Protein AF-X1ARW3-F1 (afdb_monomer_lite)

Structure (mmCIF, N/CA/C/O backbone):
data_AF-X1ARW3-F1
#
_entry.id   AF-X1ARW3-F1
#
loop_
_atom_site.group_PDB
_atom_site.id
_atom_site.type_symbol
_atom_site.label_atom_id
_atom_site.label_alt_id
_atom_site.label_comp_id
_atom_site.label_asym_id
_atom_site.label_entity_id
_atom_site.label_seq_id
_atom_site.pdbx_PDB_ins_code
_atom_site.Cartn_x
_atom_site.Cartn_y
_atom_site.Cartn_z
_atom_site.occupancy
_atom_site.B_iso_or_equiv
_atom_site.auth_seq_id
_atom_site.auth_comp_id
_atom_site.auth_asym_id
_atom_site.auth_atom_id
_atom_site.pdbx_PDB_model_num
ATOM 1 N N . CYS A 1 1 ? 15.462 -4.676 -9.695 1.00 72.56 1 CYS A N 1
ATOM 2 C CA . CYS A 1 1 ? 16.319 -3.676 -9.027 1.00 72.56 1 CYS A CA 1
ATOM 3 C C . CYS A 1 1 ? 17.429 -4.370 -8.228 1.00 72.56 1 CYS A C 1
ATOM 5 O O . CYS A 1 1 ? 17.716 -3.982 -7.097 1.00 72.56 1 CYS A O 1
ATOM 7 N N . ASP A 1 2 ? 18.050 -5.413 -8.764 1.00 80.25 2 ASP A N 1
ATOM 8 C CA . ASP A 1 2 ? 19.242 -6.041 -8.177 1.00 80.25 2 ASP A CA 1
ATOM 9 C C . ASP A 1 2 ? 20.486 -5.806 -9.050 1.00 80.25 2 ASP A C 1
ATOM 11 O O . ASP A 1 2 ? 21.575 -6.283 -8.723 1.00 80.25 2 ASP A O 1
ATOM 15 N N . GLY A 1 3 ? 20.342 -5.009 -10.115 1.00 77.00 3 GLY A N 1
ATOM 16 C CA . GLY A 1 3 ? 21.381 -4.738 -11.095 1.00 77.00 3 GLY A CA 1
ATOM 17 C C . GLY A 1 3 ? 21.660 -5.928 -12.007 1.00 77.00 3 GLY A C 1
ATOM 18 O O . GLY A 1 3 ? 22.722 -5.953 -12.633 1.00 77.00 3 GLY A O 1
ATOM 19 N N . ILE A 1 4 ? 20.761 -6.918 -12.052 1.00 80.56 4 ILE A N 1
ATOM 20 C CA . ILE A 1 4 ? 20.894 -8.126 -12.859 1.00 80.56 4 ILE A CA 1
ATOM 21 C C . ILE A 1 4 ? 19.764 -8.160 -13.889 1.00 80.56 4 ILE A C 1
ATOM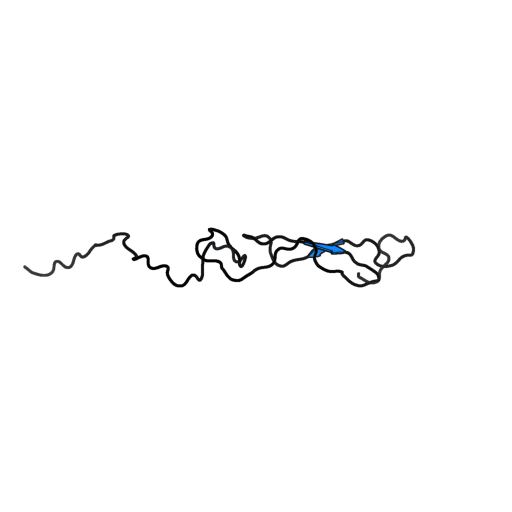 23 O O . ILE A 1 4 ? 18.586 -8.026 -13.569 1.00 80.56 4 ILE A O 1
ATOM 27 N N . ASP A 1 5 ? 20.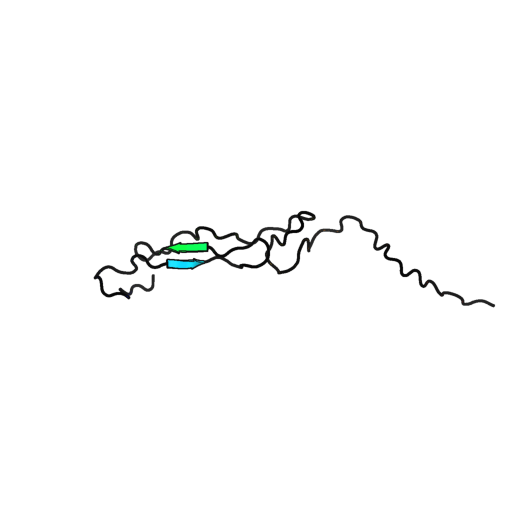154 -8.379 -15.140 1.00 77.06 5 ASP A N 1
ATOM 28 C CA . ASP A 1 5 ? 19.263 -8.794 -16.218 1.00 77.06 5 ASP A CA 1
ATOM 29 C C . ASP A 1 5 ? 18.803 -10.237 -15.936 1.00 77.06 5 ASP A C 1
ATOM 31 O O . ASP A 1 5 ? 19.502 -11.216 -16.229 1.00 77.06 5 ASP A O 1
ATOM 35 N N . ASN A 1 6 ? 17.681 -10.362 -15.227 1.00 77.25 6 ASN A N 1
ATOM 36 C CA . ASN A 1 6 ? 17.183 -11.643 -14.731 1.00 77.25 6 ASN A CA 1
ATOM 37 C C . ASN A 1 6 ? 16.453 -12.456 -15.815 1.00 77.25 6 ASN A C 1
ATOM 39 O O . ASN A 1 6 ? 16.241 -13.657 -15.618 1.00 77.25 6 ASN A O 1
ATOM 43 N N . ASP A 1 7 ? 16.099 -11.847 -16.949 1.00 78.81 7 ASP A N 1
ATOM 44 C CA . ASP A 1 7 ? 15.432 -12.515 -18.072 1.00 78.81 7 ASP A CA 1
ATOM 45 C C . ASP A 1 7 ? 16.265 -12.560 -19.374 1.00 78.81 7 ASP A C 1
ATOM 47 O O . ASP A 1 7 ? 15.883 -13.241 -20.332 1.00 78.81 7 ASP A O 1
ATOM 51 N N . CYS A 1 8 ? 17.480 -12.006 -19.332 1.00 81.25 8 CYS A N 1
ATOM 52 C CA . CYS A 1 8 ? 18.511 -12.013 -20.369 1.00 81.25 8 CYS A CA 1
ATOM 53 C C . CYS A 1 8 ? 18.097 -11.302 -21.669 1.00 81.25 8 CYS A C 1
ATOM 55 O O . CYS A 1 8 ? 18.520 -11.727 -22.756 1.00 81.25 8 CYS A O 1
ATOM 57 N N . ASP A 1 9 ? 17.272 -10.258 -21.588 1.00 83.75 9 ASP A N 1
ATOM 58 C CA . ASP A 1 9 ? 16.806 -9.496 -22.750 1.00 83.75 9 ASP A CA 1
ATOM 59 C C . ASP A 1 9 ? 17.758 -8.348 -23.167 1.00 83.75 9 ASP A C 1
ATOM 61 O O . ASP A 1 9 ? 17.627 -7.776 -24.259 1.00 83.75 9 ASP A O 1
ATOM 65 N N . GLY A 1 10 ? 18.796 -8.091 -22.361 1.00 80.19 10 GLY A N 1
ATOM 66 C CA . GLY A 1 10 ? 19.824 -7.079 -22.587 1.00 80.19 10 GLY A CA 1
ATOM 67 C C . GLY A 1 10 ? 19.495 -5.703 -22.009 1.00 80.19 10 GLY A C 1
ATOM 68 O O . GLY A 1 10 ? 20.304 -4.777 -22.162 1.00 80.19 10 GLY A O 1
ATOM 69 N N . LEU A 1 11 ? 18.346 -5.551 -21.359 1.00 75.19 11 LEU A N 1
ATOM 70 C CA . LEU A 1 11 ? 18.048 -4.456 -20.454 1.00 75.19 11 LEU A CA 1
ATOM 71 C C . LEU A 1 11 ? 18.435 -4.890 -19.026 1.00 75.19 11 LEU A C 1
ATOM 73 O O . LEU A 1 11 ? 18.819 -6.027 -18.778 1.00 75.19 11 LEU A O 1
ATOM 77 N N . THR A 1 12 ? 18.529 -3.948 -18.091 1.00 78.81 12 THR A N 1
ATOM 78 C CA . THR A 1 12 ? 18.736 -4.311 -16.683 1.00 78.81 12 THR A CA 1
ATOM 79 C C . THR A 1 12 ? 17.647 -3.694 -15.836 1.00 78.81 12 THR A C 1
ATOM 81 O O . THR A 1 12 ? 17.449 -2.474 -15.866 1.00 78.81 12 THR A O 1
ATOM 84 N N . ASP A 1 13 ? 17.048 -4.534 -14.995 1.00 71.00 13 ASP A N 1
ATOM 85 C CA . ASP A 1 13 ? 16.038 -4.154 -14.022 1.00 71.00 13 ASP A CA 1
ATOM 86 C C . ASP A 1 13 ? 14.729 -3.588 -14.627 1.00 71.00 13 ASP A C 1
ATOM 88 O O . ASP A 1 13 ? 14.018 -2.815 -13.980 1.00 71.00 13 ASP A O 1
ATOM 92 N N . GLU A 1 14 ? 14.411 -3.978 -15.857 1.00 70.56 14 GLU A N 1
ATOM 93 C CA . GLU A 1 14 ? 13.181 -3.701 -16.605 1.00 70.56 14 GLU A CA 1
ATOM 94 C C . GLU A 1 14 ? 11.980 -4.480 -16.069 1.00 70.56 14 GLU A C 1
ATOM 96 O O . GLU A 1 14 ? 12.099 -5.620 -15.630 1.00 70.56 14 GLU A O 1
ATOM 101 N N . ASP A 1 15 ? 10.811 -3.826 -16.072 1.00 74.31 15 ASP A N 1
ATOM 102 C CA . ASP A 1 15 ? 9.491 -4.404 -15.776 1.00 74.31 15 ASP A CA 1
ATOM 103 C C . ASP A 1 15 ? 9.395 -5.256 -14.492 1.00 74.31 15 ASP A C 1
ATOM 105 O O . ASP A 1 15 ? 8.433 -5.996 -14.272 1.00 74.31 15 ASP A O 1
ATOM 109 N N . LEU A 1 16 ? 10.358 -5.100 -13.582 1.00 86.50 16 LEU A N 1
ATOM 110 C CA . LEU A 1 16 ? 10.351 -5.737 -12.280 1.00 86.50 16 LEU A CA 1
ATOM 111 C C . LEU A 1 16 ? 9.275 -5.096 -11.422 1.00 86.50 16 LEU A C 1
ATOM 113 O O . LEU A 1 16 ? 9.247 -3.884 -11.206 1.00 86.50 16 LEU A O 1
ATOM 117 N N . VAL A 1 17 ? 8.410 -5.945 -10.891 1.00 89.50 17 VAL A N 1
ATOM 118 C CA . VAL A 1 17 ? 7.300 -5.559 -10.035 1.00 89.50 17 VAL A CA 1
ATOM 119 C C . VAL A 1 17 ? 7.447 -6.279 -8.706 1.00 89.50 17 VAL A C 1
ATOM 121 O O . VAL A 1 17 ? 7.681 -7.487 -8.674 1.00 89.50 17 VAL A O 1
ATOM 124 N N . GLN A 1 18 ? 7.292 -5.552 -7.603 1.00 90.56 18 GLN A N 1
ATOM 125 C CA . GLN A 1 18 ? 7.252 -6.160 -6.277 1.00 90.56 18 GLN A CA 1
ATOM 126 C C . GLN A 1 18 ? 6.137 -5.585 -5.408 1.00 90.56 18 GLN A C 1
ATOM 128 O O . GLN A 1 18 ? 5.694 -4.448 -5.595 1.00 90.56 18 GLN A O 1
ATOM 133 N N . GLN A 1 19 ? 5.722 -6.382 -4.425 1.00 94.25 19 GLN A N 1
ATOM 134 C CA . GLN A 1 19 ? 4.833 -5.937 -3.362 1.00 94.25 19 GLN A CA 1
ATOM 135 C C . GLN A 1 19 ? 5.537 -4.901 -2.478 1.00 94.25 19 GLN A C 1
ATOM 137 O O . GLN A 1 19 ? 6.743 -4.983 -2.229 1.00 94.25 19 GLN A O 1
ATOM 142 N N . CYS A 1 20 ? 4.769 -3.942 -1.982 1.00 95.94 20 CYS A N 1
ATOM 143 C CA . CYS A 1 20 ? 5.213 -2.937 -1.025 1.00 95.94 20 CYS A CA 1
ATOM 144 C C . CYS A 1 20 ? 4.063 -2.564 -0.076 1.00 95.94 20 CYS A C 1
ATOM 146 O O . CYS A 1 20 ? 2.921 -2.969 -0.291 1.00 95.94 20 CYS A O 1
ATOM 148 N N . GLY A 1 21 ? 4.374 -1.803 0.970 1.00 94.81 21 GLY A N 1
ATOM 149 C CA . GLY A 1 21 ? 3.450 -1.443 2.048 1.00 94.81 21 GLY A CA 1
ATOM 150 C C . GLY A 1 21 ? 3.722 -2.207 3.344 1.00 94.81 21 GLY A C 1
ATOM 151 O O . GLY A 1 21 ? 4.497 -3.168 3.348 1.00 94.81 21 GLY A O 1
ATOM 152 N N . LEU A 1 22 ? 3.140 -1.742 4.451 1.00 94.81 22 LEU A N 1
ATOM 153 C CA . LEU A 1 22 ? 3.465 -2.246 5.792 1.00 94.81 22 LEU A CA 1
ATOM 154 C C . LEU A 1 22 ? 2.602 -3.425 6.259 1.00 94.81 22 LEU A C 1
ATOM 156 O O . LEU A 1 22 ? 3.124 -4.319 6.924 1.00 94.81 22 LEU A O 1
ATOM 160 N N . SER A 1 23 ? 1.308 -3.433 5.933 1.00 95.69 23 SER A N 1
ATOM 161 C CA . SER A 1 23 ? 0.341 -4.411 6.446 1.00 95.69 23 SER A CA 1
ATOM 162 C C . SER A 1 23 ? -0.837 -4.598 5.483 1.00 95.69 23 SER A C 1
ATOM 164 O O . SER A 1 23 ? -1.113 -3.734 4.652 1.00 95.69 23 SER A O 1
ATOM 166 N N . ASP A 1 24 ? -1.541 -5.718 5.615 1.00 96.25 24 ASP A N 1
ATOM 167 C CA . ASP A 1 24 ? -2.844 -6.012 5.002 1.00 96.25 24 ASP A CA 1
ATOM 168 C C . ASP A 1 24 ? -3.948 -6.246 6.053 1.00 96.25 24 ASP A C 1
ATOM 170 O O . ASP A 1 24 ? -4.998 -6.822 5.763 1.00 96.25 24 ASP A O 1
ATOM 174 N N . VAL A 1 25 ? -3.690 -5.820 7.292 1.00 97.00 25 VAL A N 1
ATOM 175 C CA . VAL A 1 25 ? -4.618 -5.897 8.424 1.00 97.00 25 VAL A CA 1
ATOM 176 C C . VAL A 1 25 ? -5.503 -4.650 8.467 1.00 97.00 25 VAL A C 1
ATOM 178 O O . VAL A 1 25 ? -5.048 -3.552 8.154 1.00 97.00 25 VAL A O 1
ATOM 181 N N . GLY A 1 26 ? -6.765 -4.813 8.873 1.00 96.00 26 GLY A N 1
ATOM 182 C CA . GLY A 1 26 ? -7.673 -3.685 9.079 1.00 96.00 26 GLY A CA 1
ATOM 183 C C . GLY A 1 26 ? -7.967 -2.924 7.786 1.00 96.00 26 GLY A C 1
ATOM 184 O O . GLY A 1 26 ? -8.393 -3.512 6.787 1.00 96.00 26 GLY A O 1
ATOM 185 N N . ALA A 1 27 ? -7.754 -1.610 7.813 1.00 96.75 27 ALA A N 1
ATOM 186 C CA . ALA A 1 27 ? -7.863 -0.739 6.646 1.00 96.75 27 ALA A CA 1
ATOM 187 C C . ALA A 1 27 ? -6.665 -0.836 5.687 1.00 96.75 27 ALA A C 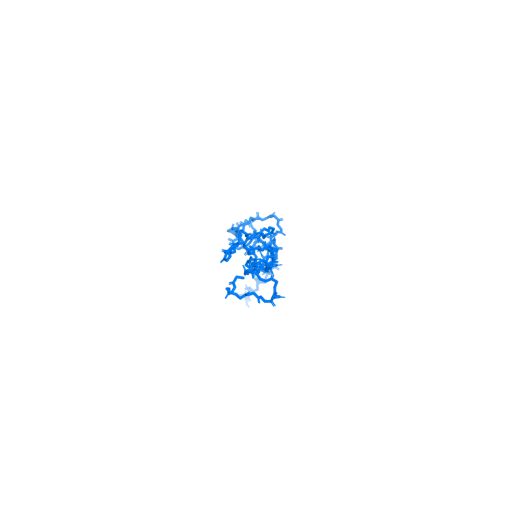1
ATOM 189 O O . ALA A 1 27 ? -6.771 -0.389 4.540 1.00 96.75 27 ALA A O 1
ATOM 190 N N . CYS A 1 28 ? -5.531 -1.385 6.133 1.00 98.00 28 CYS A N 1
ATOM 191 C CA . CYS A 1 28 ? -4.304 -1.396 5.352 1.00 98.00 28 CYS A CA 1
ATOM 192 C C . CYS A 1 28 ? -4.342 -2.400 4.211 1.00 98.00 28 CYS A C 1
ATOM 194 O O . CYS A 1 28 ? -5.002 -3.438 4.259 1.00 98.00 28 CYS A O 1
ATOM 196 N N . GLN A 1 29 ? -3.597 -2.076 3.160 1.00 97.62 29 GLN A N 1
ATOM 197 C CA . GLN A 1 29 ? -3.478 -2.904 1.972 1.00 97.62 29 GLN A CA 1
ATOM 198 C C . GLN A 1 29 ? -2.076 -2.772 1.405 1.00 97.62 29 GLN A C 1
ATOM 200 O O . GLN A 1 29 ? -1.514 -1.676 1.354 1.00 97.62 29 GLN A O 1
ATOM 205 N N . PHE A 1 30 ? -1.537 -3.883 0.910 1.00 97.69 30 PHE A N 1
ATOM 206 C CA . PHE A 1 30 ? -0.309 -3.838 0.138 1.00 97.69 30 PHE A CA 1
ATOM 207 C C . PHE A 1 30 ? -0.527 -3.167 -1.215 1.00 97.69 30 PHE A C 1
ATOM 209 O O . PHE A 1 30 ? -1.538 -3.364 -1.890 1.00 97.69 30 PHE A O 1
ATOM 216 N N . GLY A 1 31 ? 0.485 -2.417 -1.626 1.00 96.88 31 GLY A N 1
ATOM 217 C CA . GLY A 1 31 ? 0.598 -1.854 -2.954 1.00 96.88 31 GLY A CA 1
ATOM 218 C C . GLY A 1 31 ? 1.595 -2.614 -3.813 1.00 96.88 31 GLY A C 1
ATOM 219 O O . GLY A 1 31 ? 2.102 -3.689 -3.480 1.00 96.88 31 GLY A O 1
ATOM 220 N N . THR A 1 32 ? 1.890 -2.017 -4.955 1.00 95.69 32 THR A N 1
ATOM 221 C CA . THR A 1 32 ? 2.847 -2.518 -5.929 1.00 95.69 32 THR A CA 1
ATOM 222 C C . THR A 1 32 ? 3.775 -1.392 -6.358 1.00 95.69 32 THR A C 1
ATOM 224 O O . THR A 1 32 ? 3.324 -0.277 -6.616 1.00 95.69 32 THR A O 1
ATOM 227 N N . GLN A 1 33 ? 5.066 -1.682 -6.461 1.00 94.81 33 GLN A N 1
ATOM 228 C CA . GLN A 1 33 ? 6.048 -0.757 -7.016 1.00 94.81 33 GLN A CA 1
ATOM 229 C C . GLN A 1 33 ? 6.780 -1.402 -8.185 1.00 94.81 33 GLN A C 1
ATOM 231 O O . GLN A 1 33 ? 7.064 -2.603 -8.177 1.00 94.81 33 GLN A O 1
ATOM 236 N N . THR A 1 34 ? 7.089 -0.578 -9.176 1.00 91.75 34 THR A N 1
ATOM 237 C CA . THR A 1 34 ? 7.808 -0.979 -10.385 1.00 91.75 34 THR A CA 1
ATOM 238 C C . THR A 1 34 ? 9.239 -0.473 -10.306 1.00 91.75 34 THR A C 1
ATOM 240 O O . THR A 1 34 ? 9.488 0.619 -9.790 1.00 91.75 34 THR A O 1
ATOM 243 N N . CYS A 1 35 ? 10.184 -1.274 -10.776 1.00 88.88 35 CYS A N 1
ATOM 244 C CA . CYS A 1 35 ? 11.562 -0.857 -10.947 1.00 88.88 35 CYS A CA 1
ATOM 245 C C . CYS A 1 35 ? 11.696 -0.147 -12.295 1.00 88.88 35 CYS A C 1
ATOM 247 O O . CYS A 1 35 ? 11.312 -0.696 -13.323 1.00 88.88 35 CYS A O 1
ATOM 249 N N . GLU A 1 36 ? 12.242 1.065 -12.294 1.00 83.62 36 GLU A N 1
ATOM 250 C CA . GLU A 1 36 ? 12.587 1.784 -13.517 1.00 83.62 36 GLU A CA 1
ATOM 251 C C . GLU A 1 36 ? 14.019 2.309 -13.387 1.00 83.62 36 GLU A C 1
ATOM 253 O O . GLU A 1 36 ? 14.362 2.984 -12.414 1.00 83.62 36 GLU A O 1
ATOM 258 N N . ALA A 1 37 ? 14.879 1.965 -14.351 1.00 81.50 37 ALA A N 1
ATOM 259 C CA . ALA A 1 37 ? 16.287 2.377 -14.387 1.00 81.50 37 ALA A CA 1
ATOM 260 C C . ALA A 1 37 ? 17.064 2.097 -13.077 1.00 81.50 37 ALA A C 1
ATOM 262 O O . ALA A 1 37 ? 17.862 2.922 -12.623 1.00 81.50 37 ALA A O 1
ATOM 263 N N . GLY A 1 38 ? 16.823 0.935 -12.458 1.00 82.25 38 GLY A N 1
ATOM 264 C CA . GLY A 1 38 ? 17.493 0.511 -11.223 1.00 82.25 38 GLY A CA 1
ATOM 265 C C . GLY A 1 38 ? 16.976 1.185 -9.945 1.00 82.25 38 GLY A C 1
ATOM 266 O O . GLY A 1 38 ? 17.594 1.049 -8.888 1.00 82.25 38 GLY A O 1
ATOM 267 N N . VAL A 1 39 ? 15.855 1.910 -10.014 1.00 85.88 39 VAL A N 1
ATOM 268 C CA . VAL A 1 39 ? 15.224 2.560 -8.860 1.00 85.88 39 VAL A CA 1
ATOM 269 C C . VAL A 1 39 ? 13.788 2.072 -8.713 1.00 85.88 39 VAL A C 1
ATOM 271 O O . VAL A 1 39 ? 13.017 2.063 -9.669 1.00 85.88 39 VAL A O 1
ATOM 274 N N . TRP A 1 40 ? 13.411 1.682 -7.496 1.00 89.81 40 TRP A N 1
ATOM 275 C CA . TRP A 1 40 ? 12.016 1.389 -7.183 1.00 89.81 40 TRP A CA 1
ATOM 276 C C . TRP A 1 40 ? 11.196 2.678 -7.175 1.00 89.81 40 TRP A C 1
ATOM 278 O O . TRP A 1 40 ? 11.536 3.638 -6.480 1.00 89.81 40 TRP A O 1
ATOM 288 N N . GLY A 1 41 ? 10.108 2.682 -7.940 1.00 91.75 41 GLY A N 1
ATOM 289 C CA . GLY A 1 41 ? 9.114 3.742 -7.925 1.00 91.75 41 GLY A CA 1
ATOM 290 C C . GLY A 1 41 ? 8.314 3.791 -6.621 1.00 91.75 41 GLY A C 1
ATOM 291 O O . GLY A 1 41 ? 8.564 3.058 -5.665 1.00 91.75 41 GLY A O 1
ATOM 292 N N . GLY A 1 42 ? 7.321 4.679 -6.591 1.00 93.88 42 GLY A N 1
ATOM 293 C CA . GLY A 1 42 ? 6.393 4.765 -5.465 1.00 93.88 42 GLY A CA 1
ATOM 294 C C . GLY A 1 42 ? 5.557 3.493 -5.304 1.00 93.88 42 GLY A C 1
ATOM 295 O O . GLY A 1 42 ? 5.272 2.798 -6.279 1.00 93.88 42 GLY A O 1
ATOM 296 N N . CYS A 1 43 ? 5.128 3.228 -4.071 1.00 96.44 43 CYS A N 1
ATOM 297 C CA . CYS A 1 43 ? 4.225 2.127 -3.772 1.00 96.44 43 CYS A CA 1
ATOM 298 C C . CYS A 1 43 ? 2.787 2.495 -4.152 1.00 96.44 43 CYS A C 1
ATOM 300 O O . CYS A 1 43 ? 2.105 3.231 -3.439 1.00 96.44 43 CYS A O 1
ATOM 302 N N . LEU A 1 44 ? 2.333 2.026 -5.310 1.00 96.81 44 LEU A N 1
ATOM 303 C CA . LEU A 1 44 ? 1.007 2.333 -5.829 1.00 96.81 44 LEU A CA 1
ATOM 304 C C . LEU A 1 44 ? -0.031 1.382 -5.240 1.00 96.81 44 LEU A C 1
ATOM 306 O O . LEU A 1 44 ? 0.131 0.166 -5.287 1.00 96.81 44 LEU A O 1
ATOM 310 N N . GLY A 1 45 ? -1.121 1.945 -4.723 1.00 96.31 45 GLY A N 1
ATOM 311 C CA . GLY A 1 45 ? -2.239 1.176 -4.172 1.00 96.31 45 GLY A CA 1
ATOM 312 C C . GLY A 1 45 ? -2.056 0.716 -2.727 1.00 96.31 45 GLY A C 1
ATOM 313 O O . GLY A 1 45 ? -2.976 0.102 -2.202 1.00 96.31 45 GLY A O 1
ATOM 314 N N . ALA A 1 46 ? -0.930 1.031 -2.078 1.00 97.69 46 ALA A N 1
ATOM 315 C CA . ALA A 1 46 ? -0.799 0.774 -0.650 1.00 97.69 46 ALA A CA 1
ATOM 316 C C . ALA A 1 46 ? -1.688 1.718 0.163 1.00 97.69 46 ALA A C 1
ATOM 318 O O . ALA A 1 46 ? -1.759 2.920 -0.117 1.00 97.69 46 ALA A O 1
ATOM 319 N N . VAL A 1 47 ? -2.327 1.159 1.186 1.00 97.62 47 VAL A N 1
ATOM 320 C CA . VAL A 1 47 ? -2.973 1.908 2.263 1.00 97.62 47 VAL A CA 1
ATOM 321 C C . VAL A 1 47 ? -2.132 1.677 3.505 1.00 97.62 47 VAL A C 1
ATOM 323 O O . VAL A 1 47 ? -2.031 0.550 3.985 1.00 97.62 47 VAL A O 1
ATOM 326 N N . GLU A 1 48 ? -1.476 2.739 3.960 1.00 96.31 48 GLU A N 1
ATOM 327 C CA . GLU A 1 48 ? -0.578 2.696 5.110 1.00 96.31 48 GLU A CA 1
ATOM 328 C C . GLU A 1 48 ? -1.337 2.940 6.419 1.00 96.31 48 GLU A C 1
ATOM 330 O O . GLU A 1 48 ? -2.345 3.653 6.402 1.00 96.31 48 GLU A O 1
ATOM 335 N N . PRO A 1 49 ? -0.819 2.425 7.548 1.00 96.94 49 PRO A N 1
ATOM 336 C CA . PRO A 1 49 ? -1.312 2.745 8.878 1.00 96.94 49 PRO A CA 1
ATOM 337 C C . PRO A 1 49 ? -1.442 4.249 9.114 1.00 96.94 49 PRO A C 1
ATOM 339 O O . PRO A 1 49 ? -0.538 5.032 8.802 1.00 96.94 49 PRO A O 1
ATOM 342 N N . THR A 1 50 ? -2.545 4.641 9.731 1.00 96.06 50 THR A N 1
ATOM 343 C CA . THR A 1 50 ? -2.809 6.004 10.196 1.00 96.06 50 THR A CA 1
ATOM 344 C C . THR A 1 50 ? -3.197 5.997 11.668 1.00 96.06 50 THR A C 1
ATOM 346 O O . THR A 1 50 ? -3.342 4.937 12.261 1.00 96.06 50 THR A O 1
ATOM 349 N N . ASP A 1 51 ? -3.322 7.170 12.288 1.00 95.44 51 ASP A N 1
ATOM 350 C CA . ASP A 1 51 ? -3.841 7.238 13.655 1.00 95.44 51 ASP A CA 1
ATOM 351 C C . ASP A 1 51 ? -5.292 6.729 13.703 1.00 95.44 51 ASP A C 1
ATOM 353 O O . ASP A 1 51 ? -6.077 6.988 12.786 1.00 95.44 51 ASP A O 1
ATOM 357 N N . GLU A 1 52 ? -5.655 6.061 14.799 1.00 95.88 52 GLU A N 1
ATOM 358 C CA . GLU A 1 52 ? -7.010 5.546 15.001 1.00 95.88 52 GLU A CA 1
ATOM 359 C C . GLU A 1 52 ? -8.083 6.632 14.901 1.00 95.88 52 GLU A C 1
ATOM 361 O O . GLU A 1 52 ? -7.970 7.716 15.492 1.00 95.88 52 GLU A O 1
ATOM 366 N N . ILE A 1 53 ? -9.169 6.317 14.185 1.00 94.56 53 ILE A N 1
ATOM 367 C CA . ILE A 1 53 ? -10.341 7.193 14.091 1.00 94.56 53 ILE A CA 1
ATOM 368 C C . ILE A 1 53 ? -11.458 6.567 14.912 1.00 94.56 53 ILE A C 1
ATOM 370 O O . ILE A 1 53 ? -12.282 5.801 14.437 1.00 94.56 53 ILE A O 1
ATOM 374 N N . CYS A 1 54 ? -11.521 6.984 16.166 1.00 93.75 54 CYS A N 1
ATOM 375 C CA . CYS A 1 54 ? -12.450 6.429 17.133 1.00 93.75 54 CYS A CA 1
ATOM 376 C C . CYS A 1 54 ? -13.926 6.487 16.719 1.00 93.75 54 CYS A C 1
ATOM 378 O O . CYS A 1 54 ? -14.512 7.568 16.581 1.00 93.75 54 CYS A O 1
ATOM 380 N N . GLY A 1 55 ? -14.558 5.317 16.706 1.00 93.00 55 GLY A N 1
ATOM 381 C CA . GLY A 1 55 ? -15.980 5.121 16.460 1.00 93.00 55 GLY A CA 1
ATOM 382 C C . GLY A 1 55 ? -16.337 5.021 14.980 1.00 93.00 55 GLY A C 1
ATOM 383 O O . G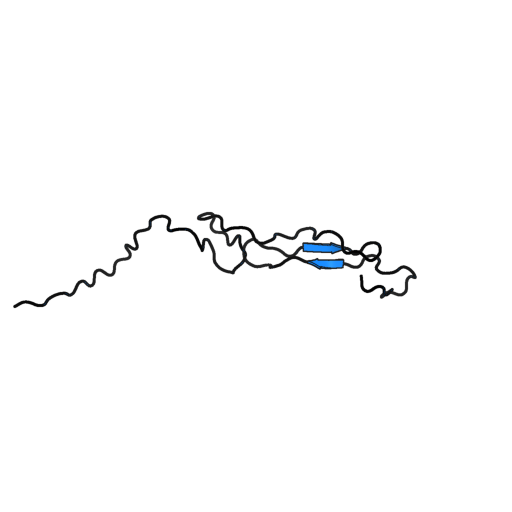LY A 1 55 ? -17.517 5.174 14.648 1.00 93.00 55 GLY A O 1
ATOM 384 N N . ASP A 1 56 ? -15.356 4.800 14.104 1.00 95.06 56 ASP A N 1
ATOM 385 C CA . ASP A 1 56 ? -15.604 4.493 12.697 1.00 95.06 56 ASP A CA 1
ATOM 386 C C . ASP A 1 56 ? -15.742 2.980 12.435 1.00 95.06 56 ASP A C 1
ATOM 388 O O . ASP A 1 56 ? -16.198 2.589 11.356 1.00 95.06 56 ASP A O 1
ATOM 392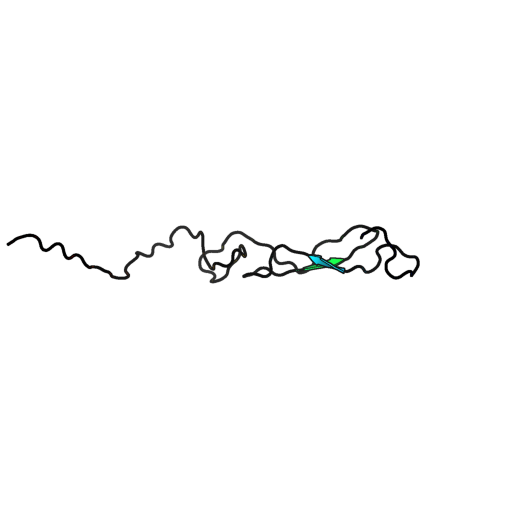 N N . GLY A 1 57 ? -15.445 2.138 13.436 1.00 94.50 57 GLY A N 1
ATOM 393 C CA . GLY A 1 57 ? -15.556 0.685 13.341 1.00 94.50 57 GLY A CA 1
ATOM 394 C C . GLY A 1 57 ? -14.464 0.043 12.489 1.00 94.50 57 GLY A C 1
ATOM 395 O O . GLY A 1 57 ? -14.657 -1.084 12.021 1.00 94.50 57 GLY A O 1
ATOM 396 N N . THR A 1 58 ? -13.358 0.750 12.259 1.00 96.31 58 THR A N 1
ATOM 397 C CA . THR A 1 58 ? -12.233 0.332 11.425 1.00 96.31 58 THR A CA 1
ATOM 398 C C . THR A 1 58 ? -10.942 0.307 12.252 1.00 96.31 58 THR A C 1
ATOM 400 O O . THR A 1 58 ? -10.796 1.034 13.222 1.00 96.31 58 THR A O 1
ATOM 403 N N . ASP A 1 59 ? -10.034 -0.601 11.898 1.00 97.38 59 ASP A N 1
ATOM 404 C CA . ASP A 1 59 ? -8.657 -0.654 12.405 1.00 97.38 59 ASP A CA 1
ATOM 405 C C . ASP A 1 59 ? -7.789 0.163 11.438 1.00 97.38 59 ASP A C 1
ATOM 407 O O . ASP A 1 59 ? -7.459 -0.300 10.337 1.00 97.38 59 ASP A O 1
ATOM 411 N N . ASN A 1 60 ? -7.536 1.420 11.788 1.00 97.12 60 ASN A N 1
ATOM 412 C CA . ASN A 1 60 ? -6.923 2.411 10.906 1.00 97.12 60 ASN A CA 1
ATOM 413 C C . ASN A 1 60 ? -5.403 2.442 11.020 1.00 97.12 60 ASN A C 1
ATOM 415 O O . ASN A 1 60 ? -4.728 2.885 10.084 1.00 97.12 60 ASN A O 1
ATOM 419 N N . ASN A 1 61 ? -4.868 1.980 12.145 1.00 96.94 61 ASN A N 1
ATOM 420 C CA . ASN A 1 61 ? -3.442 1.817 12.378 1.00 96.94 61 ASN A CA 1
ATOM 421 C C . ASN A 1 61 ? -2.944 0.400 12.059 1.00 96.94 61 ASN A C 1
ATOM 423 O O . ASN A 1 61 ? -1.734 0.154 12.042 1.00 96.94 61 ASN A O 1
ATOM 427 N N . CYS A 1 62 ? -3.868 -0.499 11.732 1.00 97.44 62 CYS A N 1
ATOM 428 C CA . CYS A 1 62 ? -3.621 -1.839 11.234 1.00 97.44 62 CYS A CA 1
ATOM 429 C C . CYS A 1 62 ? -2.850 -2.709 12.230 1.00 97.44 62 CYS A C 1
ATOM 431 O O . CYS A 1 62 ? -2.010 -3.528 11.826 1.00 97.44 62 CYS A O 1
ATOM 433 N N . ASP A 1 63 ? -3.112 -2.520 13.527 1.00 96.56 63 ASP A N 1
ATOM 434 C CA . ASP A 1 63 ? -2.510 -3.284 14.620 1.00 96.56 63 ASP A CA 1
ATOM 435 C C . ASP A 1 63 ? -3.283 -4.574 14.958 1.00 96.56 63 ASP A C 1
ATOM 437 O O . ASP A 1 63 ? -2.798 -5.418 15.724 1.00 96.56 63 ASP A O 1
ATOM 441 N N . GLY A 1 64 ? -4.445 -4.772 14.328 1.00 96.19 64 GLY A N 1
ATOM 442 C CA . GLY A 1 64 ? -5.327 -5.917 14.511 1.00 96.19 64 GLY A CA 1
ATOM 443 C C . GLY A 1 64 ? -6.455 -5.692 15.517 1.00 96.19 64 GLY A C 1
ATOM 444 O O . GLY A 1 64 ? -7.195 -6.643 15.801 1.00 96.19 64 GLY A O 1
ATOM 445 N N . GLN A 1 65 ? -6.601 -4.488 16.064 1.00 96.00 65 GLN A N 1
ATOM 446 C CA . GLN A 1 65 ? -7.690 -4.093 16.949 1.00 96.00 65 GLN A CA 1
ATOM 447 C C . GLN A 1 65 ? -8.490 -2.959 16.310 1.00 96.00 65 GLN A C 1
ATOM 449 O O . GLN A 1 65 ? -7.960 -2.118 15.611 1.00 96.00 65 GLN A O 1
ATOM 454 N N . VAL A 1 66 ? -9.806 -2.979 16.509 1.00 95.31 66 VAL A N 1
ATOM 455 C CA . VAL A 1 66 ? -10.707 -1.955 15.967 1.00 95.31 66 VAL A CA 1
ATOM 456 C C . VAL A 1 66 ? -11.007 -0.934 17.059 1.00 95.31 66 VAL A C 1
ATOM 458 O O . VAL A 1 66 ? -11.378 -1.340 18.167 1.00 95.31 66 VAL A O 1
ATOM 461 N N . ASP A 1 67 ? -10.932 0.358 16.723 1.00 93.44 67 ASP A N 1
ATOM 462 C CA . ASP A 1 67 ? -11.258 1.486 17.606 1.00 93.44 67 ASP A CA 1
ATOM 463 C C . ASP A 1 67 ? -10.495 1.467 18.957 1.00 93.44 67 ASP A C 1
ATOM 465 O O . ASP A 1 67 ? -11.043 1.817 20.015 1.00 93.44 67 ASP A O 1
ATOM 469 N N . GLU A 1 68 ? -9.233 1.032 18.975 1.00 93.25 68 GLU A N 1
ATOM 470 C CA . GLU A 1 68 ? -8.388 1.012 20.169 1.00 93.25 68 GLU A CA 1
ATOM 471 C C . GLU A 1 68 ? -7.669 2.353 20.406 1.00 93.25 68 GLU A C 1
ATOM 473 O O . GLU A 1 68 ? -7.788 3.314 19.654 1.00 93.25 68 GLU A O 1
ATOM 478 N N . GLY A 1 69 ? -7.018 2.511 21.567 1.00 88.31 69 GLY A N 1
ATOM 479 C CA . GLY A 1 69 ? -6.337 3.769 21.926 1.00 88.31 69 GLY A CA 1
ATOM 480 C C . GLY A 1 69 ? -7.263 4.982 22.135 1.00 88.31 69 GLY A C 1
ATOM 481 O O . GLY A 1 69 ? -6.830 6.026 22.636 1.00 88.31 69 GLY A O 1
ATOM 482 N N . CYS A 1 70 ? -8.552 4.832 21.841 1.00 88.06 70 CYS A N 1
ATOM 483 C CA . CYS A 1 70 ? -9.586 5.825 22.022 1.00 88.06 70 CYS A CA 1
ATOM 484 C C . CYS A 1 70 ? -9.723 6.187 23.497 1.00 88.06 70 CYS A C 1
ATOM 486 O O . CYS A 1 70 ? -10.159 5.384 24.324 1.00 88.06 70 CYS A O 1
ATOM 488 N N . GLN A 1 71 ? -9.334 7.420 23.838 1.00 78.44 71 GLN A N 1
ATOM 489 C CA . GLN A 1 71 ? -9.540 7.978 25.171 1.00 78.44 71 GLN A CA 1
ATOM 490 C C . GLN A 1 71 ? -11.037 7.933 25.463 1.00 78.44 71 GLN A C 1
ATOM 492 O O . GLN A 1 71 ? -11.802 8.694 24.876 1.00 78.44 71 GLN A O 1
ATOM 497 N N . THR A 1 72 ? -11.410 6.970 26.305 1.00 60.88 72 THR A N 1
ATOM 498 C CA . THR A 1 72 ? -12.755 6.631 26.770 1.00 60.88 72 THR A CA 1
ATOM 499 C C . THR A 1 72 ? -13.831 7.607 26.297 1.00 60.88 72 THR A C 1
ATOM 501 O O . THR A 1 72 ? -14.149 8.598 26.961 1.00 60.88 72 THR A O 1
ATOM 504 N N . GLN A 1 73 ? -14.477 7.292 25.168 1.00 61.34 73 GLN A N 1
ATOM 505 C CA . GLN A 1 73 ? -15.866 7.708 25.032 1.00 61.34 73 GLN A CA 1
ATOM 506 C C . GLN A 1 73 ? -16.559 7.123 26.252 1.00 61.34 73 GLN A C 1
ATOM 508 O O . GLN A 1 73 ? -16.530 5.918 26.482 1.00 61.34 73 GLN A O 1
ATOM 513 N N . ASN A 1 74 ? -17.014 8.023 27.105 1.00 54.06 74 ASN A N 1
ATOM 514 C CA . ASN A 1 74 ? -17.467 7.804 28.459 1.00 54.06 74 ASN A CA 1
ATOM 515 C C . ASN A 1 74 ? -18.615 6.775 28.527 1.00 54.06 74 ASN A C 1
ATOM 517 O O . ASN A 1 74 ? -19.773 7.135 28.697 1.00 54.06 74 ASN A O 1
ATOM 521 N N . ALA A 1 75 ? -18.300 5.491 28.414 1.00 53.16 75 ALA A N 1
ATOM 522 C CA . ALA A 1 75 ? -19.058 4.392 28.971 1.00 53.16 75 ALA A CA 1
ATOM 523 C C . ALA A 1 75 ? -18.269 4.019 30.224 1.00 53.16 75 ALA A C 1
ATOM 525 O O . ALA A 1 75 ? -17.281 3.297 30.194 1.00 53.16 75 ALA A O 1
ATOM 526 N N . THR A 1 76 ? -18.587 4.625 31.365 1.00 50.09 76 THR A N 1
ATOM 527 C CA . THR A 1 76 ? -19.532 3.963 32.267 1.00 50.09 76 THR A CA 1
ATOM 528 C C . THR A 1 76 ? -19.538 2.463 31.976 1.00 50.09 76 THR A C 1
ATOM 530 O O . THR A 1 76 ? -20.346 1.976 31.190 1.00 50.09 76 THR A O 1
ATOM 533 N N . SER A 1 77 ? -18.584 1.740 32.558 1.00 53.28 77 SER A N 1
ATOM 534 C CA . SER A 1 77 ? -18.680 0.296 32.733 1.00 53.28 77 SER A CA 1
ATOM 535 C C . SER A 1 77 ? -19.872 0.026 33.658 1.00 53.28 77 SER A C 1
ATOM 537 O O . SER A 1 77 ? -19.721 -0.263 34.838 1.00 53.28 77 SER A O 1
ATOM 539 N N . THR A 1 78 ? -21.084 0.221 33.149 1.00 57.19 78 THR A N 1
ATOM 540 C CA . THR A 1 78 ? -22.312 -0.357 33.688 1.00 57.19 78 THR A CA 1
ATOM 541 C C . THR A 1 78 ? -22.667 -1.555 32.823 1.00 57.19 78 THR A C 1
ATOM 543 O O . THR A 1 78 ? -23.707 -1.583 32.181 1.00 57.19 78 THR A O 1
ATOM 546 N N . GLU A 1 79 ? -21.770 -2.534 32.801 1.00 54.84 79 GLU A N 1
ATOM 547 C CA . GLU A 1 79 ? -22.186 -3.914 33.036 1.00 54.84 79 GLU A CA 1
ATOM 548 C C . GLU A 1 79 ? -21.714 -4.208 34.462 1.00 54.84 79 GLU A C 1
ATOM 550 O O . GLU A 1 79 ? -20.532 -4.349 34.750 1.00 54.84 79 GLU A O 1
ATOM 555 N N . ASP A 1 80 ? -22.534 -3.854 35.443 1.00 63.19 80 ASP A N 1
ATOM 556 C CA . ASP A 1 80 ? -23.408 -4.825 36.096 1.00 63.19 80 ASP A CA 1
ATOM 557 C C . ASP A 1 80 ? -22.679 -6.104 36.541 1.00 63.19 80 ASP A C 1
ATOM 559 O O . ASP A 1 80 ? -22.994 -7.222 36.155 1.00 63.19 80 ASP A O 1
ATOM 563 N N . THR A 1 81 ? -21.709 -5.933 37.435 1.00 56.75 81 THR A N 1
ATOM 564 C CA . THR A 1 81 ? -21.578 -6.853 38.566 1.00 56.75 81 THR A CA 1
ATOM 565 C C . THR A 1 81 ? -21.579 -6.046 39.852 1.00 56.75 81 THR A C 1
ATOM 567 O O . THR A 1 81 ? -20.565 -5.916 40.538 1.00 56.75 81 THR A O 1
ATOM 570 N N . ALA A 1 82 ? -22.748 -5.516 40.213 1.00 59.06 82 ALA A N 1
ATOM 571 C CA . ALA A 1 82 ? -23.042 -5.221 41.606 1.00 59.06 82 ALA A CA 1
ATOM 572 C C . ALA A 1 82 ? -23.172 -6.550 42.377 1.00 59.06 82 ALA A C 1
ATOM 574 O O . ALA A 1 82 ? -24.256 -6.955 42.775 1.00 59.06 82 ALA A O 1
ATOM 575 N N . THR A 1 83 ? -22.054 -7.242 42.617 1.00 55.06 83 THR A N 1
ATOM 576 C CA . THR A 1 83 ? -21.935 -8.111 43.798 1.00 55.06 83 THR A CA 1
ATOM 577 C C . THR A 1 83 ? -21.248 -7.298 44.884 1.00 55.06 83 THR A C 1
ATOM 579 O O . THR A 1 83 ? -20.108 -7.535 45.273 1.00 55.06 83 THR A O 1
ATOM 582 N N . SER A 1 84 ? -21.963 -6.288 45.373 1.00 60.03 84 SER A N 1
ATOM 583 C CA . SER A 1 84 ? -21.756 -5.792 46.725 1.00 60.03 84 SER A CA 1
ATOM 584 C C . SER A 1 84 ? -22.409 -6.791 47.677 1.00 60.03 84 SER A C 1
ATOM 586 O O . SER A 1 84 ? -23.520 -6.574 48.138 1.00 60.03 84 SER A O 1
ATOM 588 N N . THR A 1 85 ? -21.739 -7.903 47.973 1.00 58.41 85 THR A N 1
ATOM 589 C CA . THR A 1 85 ? -22.009 -8.631 49.221 1.00 58.41 85 THR A CA 1
ATOM 590 C C . THR A 1 85 ? -20.997 -8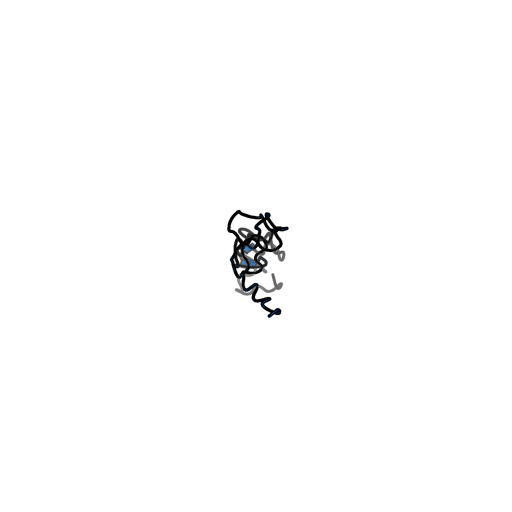.167 50.252 1.00 58.41 85 THR A C 1
ATOM 592 O O . THR A 1 85 ? -19.997 -8.829 50.521 1.00 58.41 85 THR A O 1
ATOM 595 N N . SER A 1 86 ? -21.253 -6.986 50.807 1.00 63.88 86 SER A N 1
ATOM 596 C CA . SER A 1 86 ? -20.734 -6.585 52.108 1.00 63.88 86 SER A CA 1
ATOM 597 C C . SER A 1 86 ? -21.851 -6.751 53.135 1.00 63.88 86 SER A C 1
ATOM 599 O O . SER A 1 86 ? -22.375 -5.763 53.637 1.00 63.88 86 SER A O 1
ATOM 601 N N . ASP A 1 87 ? -22.214 -7.997 53.441 1.00 56.69 87 ASP A N 1
ATOM 602 C CA . ASP A 1 87 ? -23.035 -8.311 54.612 1.00 56.69 87 ASP A CA 1
ATOM 603 C C . ASP A 1 87 ? -22.130 -8.855 55.714 1.00 56.69 87 ASP A C 1
ATOM 605 O O . ASP A 1 87 ? -22.013 -10.054 55.960 1.00 56.69 87 ASP A O 1
ATOM 609 N N . GLY A 1 88 ? -21.451 -7.921 56.371 1.00 57.97 88 GLY A N 1
ATOM 610 C CA . GLY A 1 88 ? -20.977 -8.098 57.730 1.00 57.97 88 GLY A CA 1
ATOM 611 C C . GLY A 1 88 ? -21.705 -7.098 58.615 1.00 57.97 88 GLY A C 1
ATOM 612 O O . GLY A 1 88 ? -21.270 -5.952 58.666 1.00 57.97 88 GLY A O 1
ATOM 613 N N . ASN A 1 89 ? -22.805 -7.523 59.255 1.00 49.56 89 ASN A N 1
ATOM 614 C CA . ASN A 1 89 ? -23.183 -7.201 60.644 1.00 49.56 89 ASN A CA 1
ATOM 615 C C . ASN A 1 89 ? -24.592 -7.736 60.994 1.00 49.56 89 ASN A C 1
ATOM 617 O O . ASN A 1 89 ? -25.594 -7.110 60.642 1.00 49.56 89 ASN A O 1
ATOM 621 N N . SER A 1 90 ? -24.663 -8.849 61.732 1.00 49.62 90 SER A N 1
ATOM 622 C CA . SER A 1 90 ? -25.595 -9.115 62.851 1.00 49.62 90 SER A CA 1
ATOM 623 C C . SER A 1 90 ? -25.157 -10.374 63.590 1.00 49.62 90 SER A C 1
ATOM 625 O O . SER A 1 90 ? -24.891 -11.384 62.903 1.00 49.62 90 SER A O 1
#

Foldseek 3Di:
DPQDPPPPPPDGQPQDKDWDADDPAWPWDIFMWGDDPNDTDDGPPTQYADPADAPPQIRRRRPNDHRPPPPDPDDDPPPDDPPPPPPPDD

Organism: NCBI:txid412755

Radius of gyration: 25.46 Å; chains: 1; bounding box: 47×20×86 Å

pLDDT: mean 83.1, std 15.57, range [49.56, 98.0]

Secondary structure (DSSP, 8-state):
--SS-SS-SS-SS-S-EEEESS--STT-B-EEEEEETTEE---BT-B------TTSSS-SS-SS-SS-S---------------------

Sequence (90 aa):
CDGIDNDCDGLTDEDLVQQCGLSDVGACQFGTQTCEAGVWGGCLGAVEPTDEICGDGTDNNCDGQVDEGCQTQNATSTEDTATSTSDGNS

InterPro domains:
  IPR021655 Putative metal-binding motif [PF11617] (1-14)
  IPR021655 Putative metal-binding motif [PF11617] (51-68)